Protein AF-A0A5C1AK41-F1 (afdb_monomer_lite)

Radius of gyration: 13.22 Å; chains: 1; bounding box: 26×23×39 Å

Organism: NCBI:txid2598579

Structure (mmCIF, N/CA/C/O backbone):
data_AF-A0A5C1AK41-F1
#
_entry.id   AF-A0A5C1AK41-F1
#
loop_
_atom_site.group_PDB
_atom_site.id
_atom_site.type_symbol
_atom_site.label_atom_id
_atom_site.label_alt_id
_atom_site.label_comp_id
_atom_site.label_asym_id
_atom_site.label_entity_id
_atom_site.label_seq_id
_atom_site.pdbx_PDB_ins_code
_atom_site.Cartn_x
_atom_site.Cartn_y
_atom_site.Cartn_z
_atom_site.occupancy
_atom_site.B_iso_or_equiv
_atom_site.auth_seq_id
_atom_site.auth_comp_id
_atom_site.auth_asym_id
_atom_site.auth_atom_id
_atom_site.pdbx_PDB_model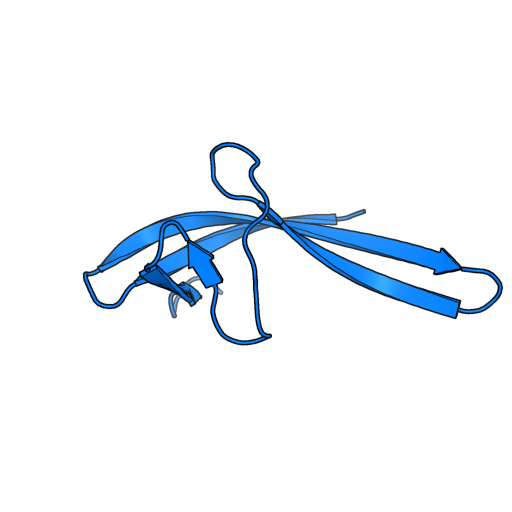_num
ATOM 1 N N . MET A 1 1 ? 12.077 5.224 -13.192 1.00 82.06 1 MET A N 1
ATOM 2 C CA . MET A 1 1 ? 11.632 4.845 -11.837 1.00 82.06 1 MET A CA 1
ATOM 3 C C . MET A 1 1 ? 10.887 6.024 -11.247 1.00 82.06 1 MET A C 1
ATOM 5 O O . MET A 1 1 ? 11.423 7.128 -11.268 1.00 82.06 1 MET A O 1
ATOM 9 N N . THR A 1 2 ? 9.675 5.800 -10.750 1.00 89.38 2 THR A N 1
ATOM 10 C CA . THR A 1 2 ? 8.867 6.831 -10.084 1.00 89.38 2 THR A CA 1
ATOM 11 C C . THR A 1 2 ? 8.506 6.347 -8.689 1.00 89.38 2 THR A C 1
ATOM 13 O O . THR A 1 2 ? 8.188 5.173 -8.507 1.00 89.38 2 THR A O 1
ATOM 16 N N . ARG A 1 3 ? 8.563 7.244 -7.704 1.00 92.31 3 ARG A N 1
ATOM 17 C CA . ARG A 1 3 ? 8.229 6.955 -6.308 1.00 92.31 3 ARG A CA 1
ATOM 18 C C . ARG A 1 3 ? 7.128 7.902 -5.842 1.00 92.31 3 ARG A C 1
ATOM 20 O O . ARG A 1 3 ? 7.241 9.106 -6.050 1.00 92.31 3 ARG A O 1
ATOM 27 N N . SER A 1 4 ? 6.097 7.365 -5.201 1.00 92.44 4 SER A N 1
ATOM 28 C CA . SER A 1 4 ? 4.981 8.137 -4.643 1.00 92.44 4 SER A CA 1
ATOM 29 C C . SER A 1 4 ? 4.512 7.528 -3.328 1.00 92.44 4 SER A C 1
ATOM 31 O O . SER A 1 4 ? 4.511 6.308 -3.188 1.00 92.44 4 SER A O 1
ATOM 33 N N . THR A 1 5 ? 4.084 8.351 -2.378 1.00 93.06 5 THR A N 1
ATOM 34 C CA . THR A 1 5 ? 3.518 7.896 -1.102 1.00 93.06 5 THR A CA 1
ATOM 35 C C . THR A 1 5 ? 2.008 8.105 -1.073 1.00 93.06 5 THR A C 1
ATOM 37 O O . THR A 1 5 ? 1.492 9.046 -1.673 1.00 93.06 5 THR A O 1
ATOM 40 N N . PHE A 1 6 ? 1.290 7.208 -0.404 1.00 91.25 6 PHE A N 1
ATOM 41 C CA . PHE A 1 6 ? -0.160 7.282 -0.223 1.00 91.25 6 PHE A CA 1
ATOM 42 C C . PHE A 1 6 ? -0.564 6.573 1.072 1.00 91.25 6 PHE A C 1
ATOM 44 O O . PHE A 1 6 ? 0.229 5.832 1.653 1.00 91.25 6 PHE A O 1
ATOM 51 N N . PHE A 1 7 ? -1.794 6.799 1.530 1.00 92.25 7 PHE A N 1
ATOM 52 C CA . PHE A 1 7 ? -2.302 6.194 2.758 1.00 92.25 7 PHE A CA 1
ATOM 53 C C . PHE A 1 7 ? -3.277 5.060 2.461 1.00 92.25 7 PHE A C 1
ATOM 55 O O . PHE A 1 7 ? -4.131 5.155 1.574 1.00 92.25 7 PHE A O 1
ATOM 62 N N . VAL A 1 8 ? -3.178 4.008 3.264 1.00 92.88 8 VAL A N 1
ATOM 63 C CA . VAL A 1 8 ? -4.127 2.897 3.294 1.00 92.88 8 VAL A CA 1
ATOM 64 C C . VAL A 1 8 ? -4.751 2.791 4.677 1.00 92.88 8 VAL A C 1
ATOM 66 O O . VAL A 1 8 ? -4.147 3.205 5.666 1.00 92.88 8 VAL A O 1
ATOM 69 N N . GLN A 1 9 ? -5.965 2.259 4.753 1.00 94.38 9 GLN A N 1
ATOM 70 C CA . GLN A 1 9 ? -6.719 2.124 5.994 1.00 94.38 9 GLN A CA 1
ATOM 71 C C . GLN A 1 9 ? -7.372 0.740 6.088 1.00 94.38 9 GLN A C 1
ATOM 73 O O . GLN A 1 9 ? -7.860 0.225 5.081 1.00 94.38 9 GLN A O 1
ATOM 78 N N . ASN A 1 10 ? -7.378 0.132 7.277 1.00 93.50 10 ASN A N 1
ATOM 79 C CA . ASN A 1 10 ? -8.124 -1.106 7.548 1.00 93.50 10 ASN A CA 1
ATOM 80 C C . ASN A 1 10 ? -9.546 -0.806 8.072 1.00 93.50 10 ASN A C 1
ATOM 82 O O . ASN A 1 10 ? -9.914 0.342 8.328 1.00 93.50 10 ASN A O 1
ATOM 86 N N . SER A 1 11 ? -10.354 -1.848 8.285 1.00 91.12 11 SER A N 1
ATOM 87 C CA . SER A 1 11 ? -11.721 -1.723 8.824 1.00 91.12 11 SER A CA 1
ATOM 88 C C . SER A 1 11 ? -11.786 -1.159 10.247 1.00 91.12 11 SER A C 1
ATOM 90 O O . SER A 1 11 ? -12.809 -0.603 10.636 1.00 91.12 11 SER A O 1
ATOM 92 N N . SER A 1 12 ? -10.706 -1.290 11.017 1.00 91.88 12 SER A N 1
ATOM 93 C CA . SER A 1 12 ? -10.585 -0.764 12.384 1.00 91.88 12 SER A CA 1
ATOM 94 C C . SER A 1 12 ? -10.262 0.733 12.416 1.00 91.88 12 SER A C 1
ATOM 96 O O . SER A 1 12 ? -10.278 1.352 13.475 1.00 91.88 12 SER A O 1
ATOM 98 N N . GLY A 1 13 ? -9.966 1.327 11.257 1.00 90.00 13 GLY A N 1
ATOM 99 C CA . GLY A 1 13 ? -9.635 2.736 11.119 1.00 90.00 13 GLY A CA 1
ATOM 100 C C . GLY A 1 13 ? -8.138 3.052 11.201 1.00 90.00 13 GLY A C 1
ATOM 101 O O . GLY A 1 13 ? -7.780 4.222 11.052 1.00 90.00 13 GLY A O 1
ATOM 102 N N . ASN A 1 14 ? -7.273 2.047 11.363 1.00 91.19 14 ASN A N 1
ATOM 103 C CA . ASN A 1 14 ? -5.820 2.206 11.396 1.00 91.19 14 ASN A CA 1
ATOM 104 C C . ASN A 1 14 ? -5.322 2.648 10.023 1.00 91.19 14 ASN A C 1
ATOM 106 O O . ASN A 1 14 ? -5.602 1.982 9.026 1.00 91.19 14 ASN A O 1
ATOM 110 N N . LYS A 1 15 ? -4.569 3.749 9.980 1.00 92.12 15 LYS A N 1
ATOM 111 C CA . LYS A 1 15 ? -3.980 4.290 8.753 1.00 92.12 15 LYS A CA 1
ATOM 112 C C . LYS A 1 15 ? -2.484 4.016 8.718 1.00 92.12 15 LYS A C 1
ATOM 114 O O . LYS A 1 15 ? -1.803 4.256 9.709 1.00 92.12 15 LYS A O 1
ATOM 119 N N . ILE A 1 16 ? -1.991 3.568 7.570 1.00 91.31 16 ILE A N 1
ATOM 120 C CA . ILE A 1 16 ? -0.569 3.317 7.317 1.00 91.31 16 ILE A CA 1
ATOM 121 C C . ILE A 1 16 ? -0.164 4.052 6.042 1.00 91.31 16 ILE A C 1
ATOM 123 O O . ILE A 1 16 ? -0.958 4.186 5.107 1.00 91.31 16 ILE A O 1
ATOM 127 N N . THR A 1 17 ? 1.073 4.540 6.009 1.00 93.75 17 THR A N 1
ATOM 128 C CA . THR A 1 17 ? 1.660 5.138 4.806 1.00 93.75 17 THR A CA 1
ATOM 129 C C . THR A 1 17 ? 2.372 4.058 4.005 1.00 93.75 17 THR A C 1
ATOM 131 O O . THR A 1 17 ? 3.248 3.380 4.536 1.00 93.75 17 THR A O 1
ATOM 134 N N . LEU A 1 18 ? 2.043 3.932 2.722 1.00 94.62 18 LEU A N 1
ATOM 135 C CA . LEU A 1 18 ? 2.767 3.078 1.789 1.00 94.62 18 LEU A CA 1
ATOM 136 C C . LEU A 1 18 ? 3.530 3.918 0.770 1.00 94.62 18 LEU A C 1
ATOM 138 O O . LEU A 1 18 ? 3.072 4.967 0.310 1.00 94.62 18 LEU A O 1
ATOM 142 N N . THR A 1 19 ? 4.694 3.420 0.376 1.00 95.19 19 THR A N 1
ATOM 143 C CA . THR A 1 19 ? 5.462 3.919 -0.760 1.00 95.19 19 THR A CA 1
ATOM 144 C C . THR A 1 19 ? 5.208 3.018 -1.961 1.00 95.19 19 THR A C 1
ATOM 146 O O . THR A 1 19 ? 5.607 1.859 -1.959 1.00 95.19 19 THR A O 1
ATOM 149 N N . LYS A 1 20 ? 4.622 3.561 -3.026 1.00 94.25 20 LYS A N 1
ATOM 150 C CA . LYS A 1 20 ? 4.606 2.928 -4.344 1.00 94.25 20 LYS A CA 1
ATOM 151 C C . LYS A 1 20 ? 5.893 3.257 -5.094 1.00 94.25 20 LYS A C 1
ATOM 153 O O . LYS A 1 20 ? 6.255 4.427 -5.242 1.00 94.25 20 LYS A O 1
ATOM 158 N N . ILE A 1 21 ? 6.544 2.228 -5.607 1.00 93.50 21 ILE A N 1
ATOM 159 C CA . ILE A 1 21 ? 7.687 2.309 -6.506 1.00 93.50 21 ILE A CA 1
ATOM 160 C C . ILE A 1 21 ? 7.247 1.708 -7.838 1.00 93.50 21 ILE A C 1
ATOM 162 O O . ILE A 1 21 ? 6.907 0.533 -7.902 1.00 93.50 21 ILE A O 1
ATOM 166 N N . ARG A 1 22 ? 7.237 2.522 -8.895 1.00 91.62 22 ARG A N 1
ATOM 167 C CA . ARG A 1 22 ? 6.996 2.063 -10.264 1.00 91.62 22 ARG A CA 1
ATOM 168 C C . ARG A 1 22 ? 8.320 1.931 -10.998 1.00 91.62 22 ARG A C 1
ATOM 170 O O . ARG A 1 22 ? 9.036 2.924 -11.208 1.00 91.62 22 ARG A O 1
ATOM 177 N N . GLU A 1 23 ? 8.618 0.711 -11.408 1.00 90.12 23 GLU A N 1
ATOM 178 C CA . GLU A 1 23 ? 9.795 0.353 -12.186 1.00 90.12 23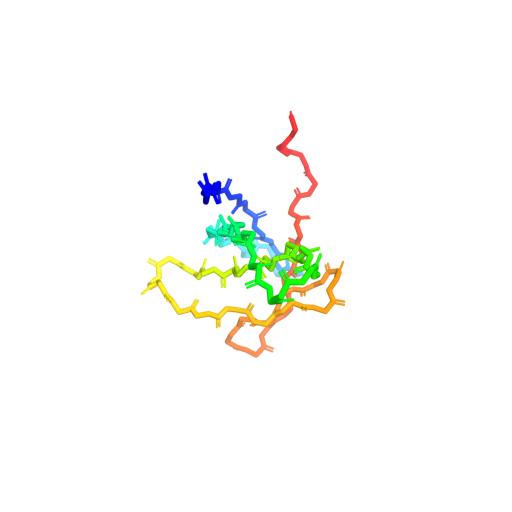 GLU A CA 1
ATOM 179 C C . GLU A 1 23 ? 9.358 -0.153 -13.552 1.00 90.12 23 GLU A C 1
ATOM 181 O O . GLU A 1 23 ? 8.515 -1.034 -13.667 1.00 90.12 23 GLU A O 1
ATOM 186 N N . THR A 1 24 ? 9.936 0.411 -14.604 1.00 87.62 24 THR A N 1
ATOM 187 C CA . THR A 1 24 ? 9.727 -0.087 -15.960 1.00 87.62 24 THR A CA 1
ATOM 188 C C . THR A 1 24 ? 10.841 -1.083 -16.245 1.00 87.62 24 THR A C 1
ATOM 190 O O . THR A 1 24 ? 11.994 -0.689 -16.429 1.00 87.62 24 THR A O 1
ATOM 193 N N . ILE A 1 25 ? 10.506 -2.369 -16.244 1.00 84.31 25 ILE A N 1
ATOM 194 C CA . ILE A 1 25 ? 11.444 -3.449 -16.538 1.00 84.31 25 ILE A CA 1
ATOM 195 C C . ILE A 1 25 ? 11.402 -3.698 -18.046 1.00 84.31 25 ILE A C 1
ATOM 197 O O . ILE A 1 25 ? 10.329 -3.863 -18.632 1.00 84.31 25 ILE A O 1
ATOM 201 N N . ARG A 1 26 ? 12.578 -3.691 -18.677 1.00 82.44 26 ARG A N 1
ATOM 202 C CA . ARG A 1 26 ? 12.748 -4.091 -20.076 1.00 82.44 26 ARG A CA 1
ATOM 203 C C . ARG A 1 26 ? 13.356 -5.482 -20.108 1.00 82.44 26 ARG A C 1
ATOM 205 O O . ARG A 1 26 ? 14.481 -5.653 -19.649 1.00 82.44 26 ARG A O 1
ATOM 212 N N . ASP A 1 27 ? 12.614 -6.435 -20.650 1.00 80.06 27 ASP A N 1
ATOM 213 C CA . ASP A 1 27 ? 13.080 -7.797 -20.894 1.00 80.06 27 ASP A CA 1
ATOM 214 C C . ASP A 1 27 ? 12.997 -8.067 -22.401 1.00 80.06 27 ASP A C 1
ATOM 216 O O . ASP A 1 27 ? 11.920 -8.279 -22.963 1.00 80.06 27 ASP A O 1
ATOM 220 N N . GLY A 1 28 ? 14.134 -7.930 -23.089 1.00 83.31 28 GLY A N 1
ATOM 221 C CA . GLY A 1 28 ? 14.183 -7.945 -24.552 1.00 83.31 28 GLY A CA 1
ATOM 222 C C . GLY A 1 28 ? 13.358 -6.810 -25.173 1.00 83.31 28 GLY A C 1
ATOM 223 O O . GLY A 1 28 ? 13.637 -5.636 -24.932 1.00 83.31 28 GLY A O 1
ATOM 224 N N . ASP A 1 29 ? 12.349 -7.172 -25.971 1.00 81.38 29 ASP A N 1
ATOM 225 C CA . ASP A 1 29 ? 11.401 -6.238 -26.605 1.00 81.38 29 ASP A CA 1
ATOM 226 C C . ASP A 1 29 ? 10.192 -5.911 -25.699 1.00 81.38 29 ASP A C 1
ATOM 228 O O . ASP A 1 29 ? 9.454 -4.954 -25.933 1.00 81.38 29 ASP A O 1
ATOM 232 N N . ALA A 1 30 ? 9.988 -6.675 -24.618 1.00 78.25 30 ALA A N 1
ATOM 233 C CA . ALA A 1 30 ? 8.869 -6.476 -23.709 1.00 78.25 30 ALA A CA 1
ATOM 234 C C . ALA A 1 30 ? 9.178 -5.380 -22.679 1.00 78.25 30 ALA A C 1
ATOM 236 O O . ALA A 1 30 ? 10.134 -5.462 -21.905 1.00 78.25 30 ALA A O 1
ATOM 237 N N . VAL A 1 31 ? 8.311 -4.370 -22.627 1.00 79.94 31 VAL A N 1
ATOM 238 C CA . VAL A 1 31 ? 8.319 -3.329 -21.595 1.00 79.94 31 VAL A CA 1
ATOM 239 C C . VAL A 1 31 ? 7.162 -3.602 -20.640 1.00 79.94 31 VAL A C 1
ATOM 241 O O . VAL A 1 31 ? 6.003 -3.593 -21.056 1.00 79.94 31 VAL A O 1
ATOM 244 N N . ARG A 1 32 ? 7.463 -3.871 -19.366 1.00 84.56 32 ARG A N 1
ATOM 245 C CA . ARG A 1 32 ? 6.447 -4.115 -18.331 1.00 84.56 32 ARG A CA 1
ATOM 246 C C . ARG A 1 32 ? 6.664 -3.166 -17.167 1.00 84.56 32 ARG A C 1
ATOM 248 O O . ARG A 1 32 ? 7.765 -3.080 -16.628 1.00 84.56 32 ARG A O 1
ATOM 255 N N . ASP A 1 33 ? 5.603 -2.480 -16.767 1.00 86.00 33 ASP A N 1
ATOM 256 C CA . ASP A 1 33 ? 5.605 -1.747 -15.511 1.00 86.00 33 ASP A CA 1
ATOM 257 C C . ASP A 1 33 ? 5.383 -2.726 -14.357 1.00 86.00 33 ASP A C 1
ATOM 259 O O . ASP A 1 33 ? 4.444 -3.525 -14.355 1.00 86.00 33 ASP A O 1
ATOM 263 N N . HIS A 1 34 ? 6.280 -2.667 -13.384 1.00 87.81 34 HIS A N 1
ATOM 264 C CA . HIS A 1 34 ? 6.227 -3.412 -12.144 1.00 87.81 34 HIS A CA 1
ATOM 265 C C . HIS A 1 34 ? 6.050 -2.415 -10.999 1.00 87.81 34 HIS A C 1
ATOM 267 O O . HIS A 1 34 ? 6.874 -1.521 -10.794 1.00 87.81 34 HIS A O 1
ATOM 273 N N . ASP A 1 35 ? 4.935 -2.545 -10.287 1.00 91.00 35 ASP A N 1
ATOM 274 C CA . ASP A 1 35 ? 4.609 -1.715 -9.136 1.00 91.00 35 ASP A CA 1
ATOM 275 C C . ASP A 1 35 ? 4.965 -2.494 -7.858 1.00 91.00 35 ASP A C 1
ATOM 277 O O . ASP A 1 35 ? 4.417 -3.567 -7.607 1.00 91.00 35 ASP A O 1
ATOM 281 N N . ARG A 1 36 ? 5.870 -1.942 -7.047 1.00 93.38 36 ARG A N 1
ATOM 282 C CA . ARG A 1 36 ? 6.225 -2.440 -5.711 1.00 93.38 36 ARG A CA 1
ATOM 283 C C . ARG A 1 36 ? 5.656 -1.513 -4.652 1.00 93.38 36 ARG A C 1
ATOM 285 O O . ARG A 1 36 ? 5.649 -0.293 -4.827 1.00 93.38 36 ARG A O 1
ATOM 292 N N . TYR A 1 37 ? 5.212 -2.078 -3.542 1.00 94.44 37 TYR A N 1
ATOM 293 C CA . TYR A 1 37 ? 4.615 -1.328 -2.444 1.00 94.44 37 TYR A CA 1
ATOM 294 C C . TYR A 1 37 ? 5.406 -1.610 -1.181 1.00 94.44 37 TYR A C 1
ATOM 296 O O . TYR A 1 37 ? 5.543 -2.766 -0.802 1.00 94.44 37 TYR A O 1
ATOM 304 N N . LEU A 1 38 ? 5.950 -0.570 -0.561 1.00 94.75 38 LEU A N 1
ATOM 305 C CA . LEU A 1 38 ? 6.728 -0.683 0.665 1.00 94.75 38 LEU A CA 1
ATOM 306 C C . LEU A 1 38 ? 5.988 -0.028 1.828 1.00 94.75 38 LEU A C 1
ATOM 308 O O . LEU A 1 38 ? 5.390 1.036 1.645 1.00 94.75 38 LEU A O 1
ATOM 312 N N . ASP A 1 39 ? 6.060 -0.629 3.008 1.00 91.94 39 ASP A N 1
ATOM 313 C CA . ASP A 1 39 ? 5.621 0.001 4.252 1.00 91.94 39 ASP A CA 1
ATOM 314 C C . ASP A 1 39 ? 6.605 1.091 4.731 1.00 91.94 39 ASP A C 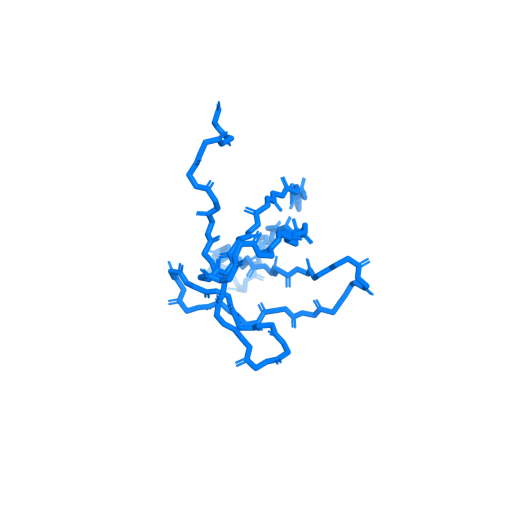1
ATOM 316 O O . ASP A 1 39 ? 7.600 1.415 4.073 1.00 91.94 39 ASP A O 1
ATOM 320 N N . GLU A 1 40 ? 6.315 1.688 5.887 1.00 89.31 40 GLU A N 1
ATOM 321 C CA . GLU A 1 40 ? 7.155 2.715 6.517 1.00 89.31 40 GLU A CA 1
ATOM 322 C C . GLU A 1 40 ? 8.551 2.218 6.934 1.00 89.31 40 GLU A C 1
ATOM 324 O O . GLU A 1 40 ? 9.472 3.023 7.080 1.00 89.31 40 GLU A O 1
ATOM 329 N N . TYR A 1 41 ? 8.729 0.902 7.064 1.00 90.06 41 TYR A N 1
ATOM 330 C CA . TYR A 1 41 ? 9.998 0.250 7.385 1.00 90.06 41 TYR A CA 1
ATOM 331 C C . TYR A 1 41 ? 10.755 -0.213 6.131 1.00 90.06 41 TYR A C 1
ATOM 333 O O . TYR A 1 41 ? 11.863 -0.740 6.240 1.00 90.06 41 TYR A O 1
ATOM 341 N N . GLY A 1 42 ? 10.190 -0.009 4.937 1.00 90.75 42 GLY A N 1
ATOM 342 C CA . GLY A 1 42 ? 10.773 -0.443 3.670 1.00 90.75 42 GLY A CA 1
ATOM 343 C C . GLY A 1 42 ? 10.527 -1.917 3.338 1.00 90.75 42 GLY A C 1
ATOM 344 O O . GLY A 1 42 ? 11.177 -2.433 2.427 1.00 90.75 42 GLY A O 1
ATOM 345 N N . GLN A 1 43 ? 9.621 -2.598 4.045 1.00 92.50 43 GLN A N 1
ATOM 346 C CA . GLN A 1 43 ? 9.252 -3.985 3.756 1.00 92.50 43 GLN A CA 1
ATOM 347 C C . GLN A 1 43 ? 8.209 -4.046 2.645 1.00 92.50 43 GLN A C 1
ATOM 349 O O . GLN A 1 43 ? 7.309 -3.211 2.579 1.00 92.50 43 GLN A O 1
ATOM 354 N N . GLU A 1 44 ? 8.328 -5.042 1.768 1.00 93.38 44 GLU A N 1
ATOM 355 C CA . GLU A 1 44 ? 7.401 -5.213 0.655 1.00 93.38 44 GLU A CA 1
ATOM 356 C C . GLU A 1 44 ? 6.046 -5.742 1.127 1.00 93.38 44 GLU A C 1
ATOM 358 O O . GLU A 1 44 ? 5.955 -6.727 1.861 1.00 93.38 44 GLU A O 1
ATOM 363 N N . VAL A 1 45 ? 4.989 -5.072 0.678 1.00 93.75 45 VAL A N 1
ATOM 364 C CA . VAL A 1 45 ? 3.606 -5.344 1.043 1.00 93.75 45 VAL A CA 1
ATOM 365 C C . VAL A 1 45 ? 2.893 -6.007 -0.138 1.00 93.75 45 VAL A C 1
ATOM 367 O O . VAL A 1 45 ? 2.783 -5.393 -1.205 1.00 93.75 45 VAL A O 1
ATOM 370 N N . PRO A 1 46 ? 2.354 -7.226 0.038 1.00 93.88 46 PRO A N 1
ATOM 371 C CA . PRO A 1 46 ? 1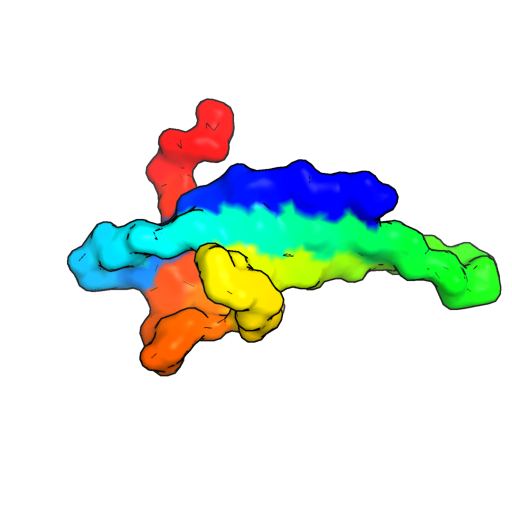.553 -7.890 -0.981 1.00 93.88 46 PRO A CA 1
ATOM 372 C C . PRO A 1 46 ? 0.304 -7.088 -1.359 1.00 93.88 46 PRO A C 1
ATOM 374 O O . PRO A 1 46 ? -0.417 -6.594 -0.487 1.00 93.88 46 PRO A O 1
ATOM 377 N N . PHE A 1 47 ? 0.024 -7.022 -2.662 1.00 91.75 47 PHE A N 1
ATOM 378 C CA . PHE A 1 47 ? -1.132 -6.340 -3.244 1.00 91.75 47 PHE A CA 1
ATOM 379 C C . PHE A 1 47 ? -1.802 -7.234 -4.300 1.00 91.75 47 PHE A C 1
ATOM 381 O O . PHE A 1 47 ? -1.130 -7.677 -5.230 1.00 91.75 47 PHE A O 1
ATOM 388 N N . ASP A 1 48 ? -3.111 -7.494 -4.194 1.00 89.50 48 ASP A N 1
ATOM 389 C CA . ASP A 1 48 ? -3.863 -8.316 -5.173 1.00 89.50 48 ASP A CA 1
ATOM 390 C C . ASP A 1 48 ? -4.509 -7.509 -6.306 1.00 89.50 48 ASP A C 1
ATOM 392 O O . ASP A 1 48 ? -5.253 -8.060 -7.115 1.00 89.50 48 ASP A O 1
ATOM 396 N N . GLY A 1 49 ? -4.268 -6.200 -6.372 1.00 86.62 49 GLY A N 1
ATOM 397 C CA . GLY A 1 49 ? -4.959 -5.306 -7.305 1.00 86.62 49 GLY A CA 1
ATOM 398 C C . GLY A 1 49 ? -6.074 -4.489 -6.656 1.00 86.62 49 GLY A C 1
ATOM 399 O O . GLY A 1 49 ? -6.548 -3.532 -7.264 1.00 86.62 49 GLY A O 1
ATOM 400 N N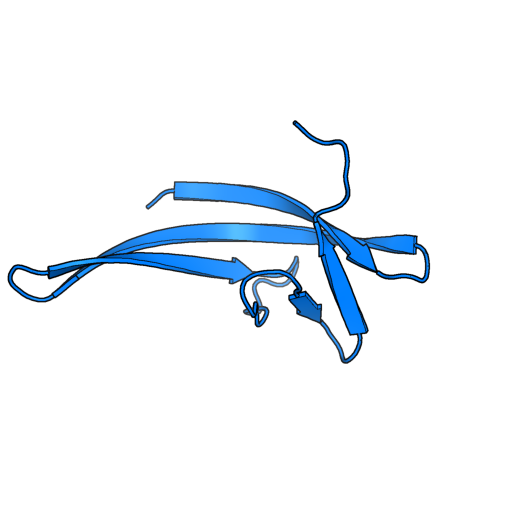 . SER A 1 50 ? -6.481 -4.814 -5.425 1.00 89.25 50 SER A N 1
ATOM 401 C CA . SER A 1 50 ? -7.503 -4.052 -4.690 1.00 89.25 50 SER A CA 1
ATOM 402 C C . SER A 1 50 ? -7.150 -3.790 -3.226 1.00 89.25 50 SER A C 1
ATOM 404 O O . SER A 1 50 ? -7.6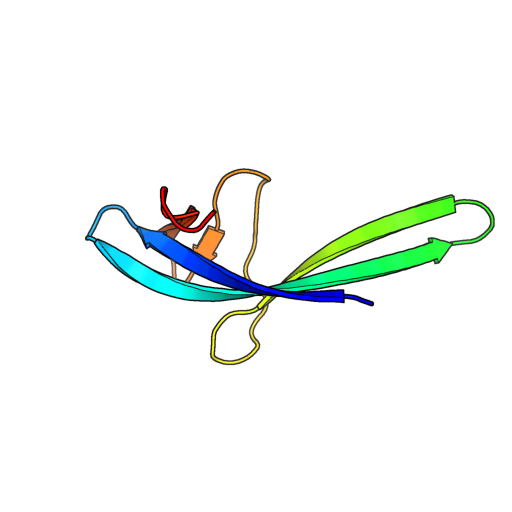02 -2.791 -2.661 1.00 89.25 50 SER A O 1
ATOM 406 N N . ARG A 1 51 ? -6.368 -4.666 -2.592 1.00 93.56 51 ARG A N 1
ATOM 407 C CA . ARG A 1 51 ? -6.127 -4.675 -1.148 1.00 93.56 51 ARG A CA 1
ATOM 408 C C . ARG A 1 51 ? -4.664 -4.963 -0.837 1.00 93.56 51 ARG A C 1
ATOM 410 O O . ARG A 1 51 ? -3.976 -5.641 -1.592 1.00 93.56 51 ARG A O 1
ATOM 417 N N . PHE A 1 52 ? -4.216 -4.458 0.304 1.00 94.38 52 PHE A N 1
ATOM 418 C CA . PHE A 1 52 ? -2.880 -4.673 0.849 1.00 94.38 52 PHE A CA 1
ATOM 419 C C . PHE A 1 52 ? -2.957 -5.598 2.063 1.00 94.38 52 PHE A C 1
ATOM 421 O O . PHE A 1 52 ? -3.805 -5.384 2.933 1.00 94.38 52 PHE A O 1
ATOM 428 N N . TRP A 1 53 ? -2.064 -6.585 2.150 1.00 93.38 53 TRP A N 1
ATOM 429 C CA . TRP A 1 53 ? -1.936 -7.441 3.337 1.00 93.38 53 TRP A CA 1
ATOM 430 C C . TRP A 1 53 ? -0.739 -7.025 4.174 1.00 93.38 53 TRP A C 1
ATOM 432 O O . TRP A 1 53 ? 0.406 -7.214 3.772 1.00 93.38 53 TRP A O 1
ATOM 442 N N . ILE A 1 54 ? -1.006 -6.479 5.355 1.00 91.56 54 ILE A N 1
ATOM 443 C CA . ILE A 1 54 ? 0.020 -5.951 6.256 1.00 91.56 54 ILE A CA 1
ATOM 444 C C . ILE A 1 54 ? -0.216 -6.580 7.623 1.00 91.56 54 ILE A C 1
ATOM 446 O O . ILE A 1 54 ? -1.297 -6.442 8.186 1.00 91.56 54 ILE A O 1
ATOM 450 N N . GLN A 1 55 ? 0.780 -7.306 8.138 1.00 87.88 55 GLN A N 1
ATOM 451 C CA . GLN A 1 55 ? 0.744 -7.921 9.476 1.00 87.88 55 GLN A CA 1
ATOM 452 C C . GLN A 1 55 ? -0.511 -8.782 9.754 1.00 87.88 55 GLN A C 1
ATOM 454 O O . GLN A 1 55 ? -0.988 -8.865 10.880 1.00 87.88 55 GLN A O 1
ATOM 459 N N . GLY A 1 56 ? -1.053 -9.444 8.725 1.00 88.62 56 GLY A N 1
ATOM 460 C CA . GLY A 1 56 ? -2.255 -10.283 8.841 1.00 88.62 56 GLY A CA 1
ATOM 461 C C . GLY A 1 56 ? -3.584 -9.524 8.743 1.00 88.62 56 GLY A C 1
ATOM 462 O O . GLY A 1 56 ? -4.639 -10.155 8.730 1.00 88.62 56 GLY A O 1
ATOM 463 N N . GLU A 1 57 ? -3.554 -8.201 8.604 1.00 92.25 57 GLU A N 1
ATOM 464 C CA . GLU A 1 57 ? -4.731 -7.370 8.368 1.00 92.25 57 GLU A CA 1
ATOM 465 C C . GLU A 1 57 ? -4.835 -6.930 6.902 1.00 92.25 57 GLU A C 1
ATOM 467 O O . GLU A 1 57 ? -3.859 -6.891 6.150 1.00 92.25 57 GLU A O 1
ATOM 472 N N . THR A 1 58 ? -6.060 -6.603 6.486 1.00 93.38 58 THR A N 1
ATOM 473 C CA . THR A 1 58 ? -6.362 -6.113 5.138 1.00 93.38 58 THR A CA 1
ATOM 474 C C . THR A 1 58 ? -6.543 -4.601 5.160 1.00 93.38 58 THR A C 1
ATOM 476 O O . THR A 1 58 ? -7.393 -4.083 5.886 1.00 93.38 58 THR A O 1
ATOM 479 N N . TYR A 1 59 ? -5.794 -3.906 4.312 1.00 94.31 59 TYR A N 1
ATOM 480 C CA . TYR A 1 59 ? -5.867 -2.462 4.133 1.00 94.31 59 TYR A CA 1
ATOM 481 C C . TYR A 1 59 ? -6.322 -2.120 2.713 1.00 94.31 59 TYR A C 1
ATOM 483 O O . TYR A 1 59 ? -5.991 -2.811 1.749 1.00 94.31 59 TYR A O 1
ATOM 491 N N . VAL A 1 60 ? -7.069 -1.030 2.571 1.00 93.19 60 VAL A N 1
ATOM 492 C CA . VAL A 1 60 ? -7.507 -0.483 1.278 1.00 93.19 60 VAL A CA 1
ATOM 493 C C . VAL A 1 60 ? -7.023 0.949 1.127 1.00 93.19 60 VAL A C 1
ATOM 495 O O . VAL A 1 60 ? -6.777 1.628 2.123 1.00 93.19 60 VAL A O 1
ATOM 498 N N . VAL A 1 61 ? -6.886 1.428 -0.112 1.00 89.50 61 VAL A N 1
ATOM 499 C CA . VAL A 1 61 ? -6.590 2.846 -0.361 1.00 89.50 61 VAL A CA 1
ATOM 500 C C . VAL A 1 61 ? -7.689 3.685 0.282 1.00 89.50 61 VAL A C 1
ATOM 502 O O . VAL A 1 61 ? -8.870 3.487 -0.007 1.00 89.50 61 VAL A O 1
ATOM 505 N N . ALA A 1 62 ? -7.306 4.595 1.176 1.00 80.62 62 ALA A N 1
ATOM 506 C CA . ALA A 1 62 ? -8.275 5.437 1.856 1.00 80.62 62 ALA A CA 1
ATOM 507 C C . ALA A 1 62 ? -8.953 6.362 0.822 1.00 80.62 62 ALA A C 1
ATOM 509 O O . ALA A 1 62 ? -8.249 7.082 0.106 1.00 80.62 62 ALA A O 1
ATOM 510 N N . PRO A 1 63 ? -10.294 6.369 0.709 1.00 66.94 63 PRO A N 1
ATOM 511 C CA . PRO A 1 63 ? -10.977 7.303 -0.176 1.00 66.94 63 PRO A CA 1
ATOM 512 C C . PRO A 1 63 ? -10.754 8.732 0.340 1.00 66.94 63 PRO A C 1
ATOM 514 O O . PRO A 1 63 ? -11.101 9.034 1.481 1.00 66.94 63 PRO A O 1
ATOM 517 N N . GLY A 1 64 ? -10.167 9.609 -0.485 1.00 52.16 64 GLY A N 1
ATOM 518 C CA . GLY A 1 64 ? -10.071 11.045 -0.179 1.00 52.16 64 GLY A CA 1
ATOM 519 C C . GLY A 1 64 ? -8.678 11.680 -0.106 1.00 52.16 64 GLY A C 1
ATOM 520 O O . GLY A 1 64 ? -8.506 12.629 0.651 1.00 52.16 64 GLY A O 1
ATOM 521 N N . LEU A 1 65 ? -7.701 11.223 -0.892 1.00 48.84 65 LEU A N 1
ATOM 522 C CA . LEU A 1 65 ? -6.510 12.019 -1.233 1.00 48.84 65 LEU A CA 1
ATOM 523 C C . LEU A 1 65 ? -6.268 11.928 -2.748 1.00 48.84 65 LEU A C 1
ATOM 525 O O . LEU A 1 65 ? -5.405 11.183 -3.208 1.00 48.84 65 LEU A O 1
ATOM 529 N N . ALA A 1 66 ? -7.111 12.632 -3.504 1.00 42.41 66 ALA A N 1
ATOM 530 C CA . ALA A 1 66 ? -6.902 12.993 -4.904 1.00 42.41 66 ALA A CA 1
ATOM 531 C C . ALA A 1 66 ? -6.778 14.517 -4.987 1.00 42.41 66 ALA A C 1
ATOM 533 O O . ALA A 1 66 ? -7.487 15.184 -4.195 1.00 42.41 66 ALA A O 1
#

Sequence (66 aa):
MTRSTFFVQNSSGNKITLTKIRETIRDGDAVRDHDRYLDEYGQEVPFDGSRFWIQGETYVVAPGLA

Foldseek 3Di:
DDKDKAWWAFPVGDIFIKIWDWDFDDDPPDTDIDIWIATPVRDTWDDPPAWTQDPNTIIGGDPDDD

Secondary structure (DSSP, 8-state):
-EEEEEEEEETT--EEEEEEEEEEEEETTEEEEEEEEE-TTS-B--B-SS-EEETTEEEEEPS---

pLDDT: mean 87.87, std 10.13, range [42.41, 95.19]